Protein AF-A0A0T7SB12-F1 (afdb_monomer_lite)

pLDDT: mean 80.95, std 12.36, range [47.44, 93.0]

Structure (mmCIF, N/CA/C/O backbone):
data_AF-A0A0T7SB12-F1
#
_entry.id   AF-A0A0T7SB12-F1
#
loop_
_atom_site.group_PDB
_atom_site.id
_atom_site.type_symbol
_atom_site.label_atom_id
_atom_site.label_alt_id
_atom_site.label_comp_id
_atom_site.label_asym_id
_atom_site.label_entity_id
_atom_site.label_seq_id
_atom_site.pdbx_PDB_ins_code
_atom_site.Cartn_x
_atom_site.Cartn_y
_atom_site.Cartn_z
_atom_site.occupancy
_atom_site.B_iso_or_equiv
_atom_site.auth_seq_id
_atom_site.auth_comp_id
_atom_site.auth_asym_id
_atom_site.auth_atom_id
_atom_site.pdbx_PDB_model_num
ATOM 1 N N . MET A 1 1 ? -12.765 -7.805 -3.798 1.00 54.38 1 MET A N 1
ATOM 2 C CA . MET A 1 1 ? -11.837 -6.955 -3.013 1.00 54.38 1 MET A CA 1
ATOM 3 C C . MET A 1 1 ? -11.688 -5.637 -3.755 1.00 54.38 1 MET A C 1
ATOM 5 O O . MET A 1 1 ? -11.328 -5.717 -4.919 1.00 54.38 1 MET A O 1
ATOM 9 N N . PRO A 1 2 ? -11.991 -4.464 -3.164 1.00 60.75 2 PRO A N 1
ATOM 10 C CA . PRO A 1 2 ? -11.729 -3.198 -3.839 1.00 60.75 2 PRO A CA 1
ATOM 11 C C . PRO A 1 2 ? -10.246 -3.093 -4.177 1.00 60.75 2 PRO A C 1
ATOM 13 O O . PRO A 1 2 ? -9.397 -3.182 -3.279 1.00 60.75 2 PRO A O 1
ATOM 16 N N . SER A 1 3 ? -9.990 -2.968 -5.470 1.00 82.25 3 SER A N 1
ATOM 17 C CA . SER A 1 3 ? -8.715 -2.638 -6.074 1.00 82.25 3 SER A CA 1
ATOM 18 C C . SER A 1 3 ? -8.908 -1.340 -6.852 1.00 82.25 3 SER A C 1
ATOM 20 O O . SER A 1 3 ? -9.916 -1.147 -7.533 1.00 82.25 3 SER A O 1
ATOM 22 N N . TRP A 1 4 ? -7.960 -0.424 -6.715 1.00 88.38 4 TRP A N 1
ATOM 23 C CA . TRP A 1 4 ? -7.932 0.825 -7.461 1.00 88.38 4 TRP A CA 1
ATOM 24 C C . TRP A 1 4 ? -6.895 0.703 -8.561 1.00 88.38 4 TRP A C 1
ATOM 26 O O . TRP A 1 4 ? -5.771 0.288 -8.296 1.00 88.38 4 TRP A O 1
ATOM 36 N N . LYS A 1 5 ? -7.251 1.092 -9.784 1.00 88.31 5 LYS A N 1
ATOM 37 C CA . LYS A 1 5 ? -6.278 1.240 -10.864 1.00 88.31 5 LYS A CA 1
ATOM 38 C C . LYS A 1 5 ? -5.890 2.711 -10.968 1.00 88.31 5 LYS A C 1
ATOM 40 O O . LYS A 1 5 ? -6.674 3.515 -11.463 1.00 88.31 5 LYS A O 1
ATOM 45 N N . ILE A 1 6 ? -4.703 3.073 -10.484 1.00 87.38 6 ILE A N 1
ATOM 46 C CA . ILE A 1 6 ? -4.213 4.459 -10.474 1.00 87.38 6 ILE A CA 1
ATOM 47 C C . ILE A 1 6 ? -2.969 4.535 -11.346 1.00 87.38 6 ILE A C 1
ATOM 49 O O . ILE A 1 6 ? -1.979 3.868 -11.070 1.00 87.38 6 ILE A O 1
ATOM 53 N N . LYS A 1 7 ? -3.022 5.343 -12.413 1.00 82.38 7 LYS A N 1
ATOM 54 C CA . LYS A 1 7 ? -1.928 5.476 -13.396 1.00 82.38 7 LYS A CA 1
ATOM 55 C C . LYS A 1 7 ? -1.415 4.135 -13.951 1.00 82.38 7 LYS A C 1
ATOM 57 O O . LYS A 1 7 ? -0.243 3.985 -14.256 1.00 82.38 7 LYS A O 1
ATOM 62 N N . GLY A 1 8 ? -2.304 3.152 -14.078 1.00 85.00 8 GLY A N 1
ATOM 63 C CA . GLY A 1 8 ? -1.953 1.816 -14.562 1.00 85.00 8 GLY A CA 1
ATOM 64 C C . GLY A 1 8 ? -1.510 0.832 -13.476 1.00 85.00 8 GLY A C 1
ATOM 65 O O . GLY A 1 8 ? -1.559 -0.365 -13.738 1.00 85.00 8 GLY A O 1
ATOM 66 N N . TYR A 1 9 ? -1.194 1.296 -12.265 1.00 88.19 9 TYR A N 1
ATOM 67 C CA . TYR A 1 9 ? -0.849 0.445 -11.126 1.00 88.19 9 TYR A CA 1
ATOM 68 C C . TYR A 1 9 ? -2.097 -0.043 -10.397 1.00 88.19 9 TYR A C 1
ATOM 70 O O . TYR A 1 9 ? -3.048 0.721 -10.196 1.00 88.19 9 TYR A O 1
ATOM 78 N N . TRP A 1 10 ? -2.088 -1.305 -9.971 1.00 90.56 10 TRP A N 1
ATOM 79 C CA . TRP A 1 10 ? -3.157 -1.869 -9.153 1.00 90.56 10 TRP A CA 1
ATOM 80 C C . TRP A 1 10 ? -2.834 -1.708 -7.674 1.00 90.56 10 TRP A C 1
ATOM 82 O O . TRP A 1 10 ? -1.904 -2.324 -7.165 1.00 90.56 10 TRP A O 1
ATOM 92 N N . CYS A 1 11 ? -3.636 -0.912 -6.976 1.00 92.06 11 CYS A N 1
ATOM 93 C CA . CYS A 1 11 ? -3.531 -0.677 -5.543 1.00 92.06 11 CYS A CA 1
ATOM 94 C C . CYS A 1 11 ? -4.627 -1.454 -4.808 1.00 92.06 11 CYS A C 1
ATOM 96 O O . CYS A 1 11 ? -5.801 -1.344 -5.166 1.00 92.06 11 CYS A O 1
ATOM 98 N N . TYR A 1 12 ? -4.296 -2.223 -3.773 1.00 90.44 12 TYR A N 1
ATOM 99 C CA . TYR A 1 12 ? -5.287 -3.035 -3.065 1.00 90.44 12 TYR A CA 1
ATOM 100 C C . TYR A 1 12 ? -4.868 -3.418 -1.640 1.00 90.44 12 TYR A C 1
ATOM 102 O O . TYR A 1 12 ? -3.700 -3.367 -1.257 1.00 90.44 12 TYR A O 1
ATOM 110 N N . PHE A 1 13 ? -5.853 -3.843 -0.847 1.00 88.00 13 PHE A N 1
ATOM 111 C CA . PHE A 1 13 ? -5.656 -4.405 0.492 1.00 88.00 13 PHE A CA 1
ATOM 112 C C . PHE A 1 13 ? -5.884 -5.909 0.476 1.00 88.00 13 PHE A C 1
ATOM 114 O O . PHE A 1 13 ? -6.947 -6.349 0.026 1.00 88.00 13 PHE A O 1
ATOM 121 N N . LYS A 1 14 ? -4.940 -6.687 1.013 1.00 83.88 14 LYS A N 1
ATOM 122 C CA . LYS A 1 14 ? -5.125 -8.127 1.223 1.00 83.88 14 LYS A CA 1
ATO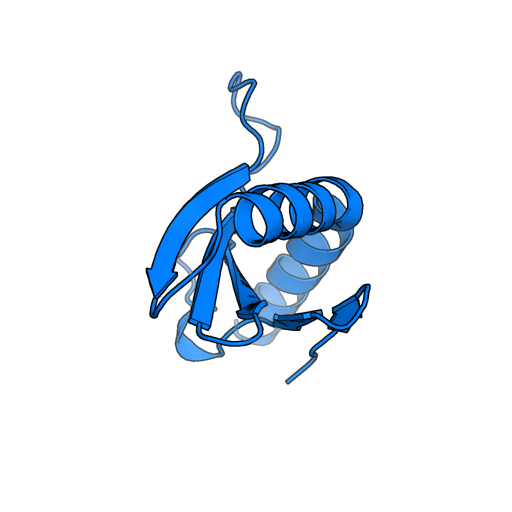M 123 C C . LYS A 1 14 ? -6.030 -8.371 2.431 1.00 83.88 14 LYS A C 1
ATOM 125 O O . LYS A 1 14 ? -5.968 -7.667 3.435 1.00 83.88 14 LYS A O 1
ATOM 130 N N . VAL A 1 15 ? -6.899 -9.377 2.332 1.00 72.19 15 VAL A N 1
ATOM 131 C CA . VAL A 1 15 ? -7.885 -9.690 3.385 1.00 72.19 15 VAL A CA 1
ATOM 132 C C . VAL A 1 15 ? -7.190 -10.096 4.688 1.00 72.19 15 VAL A C 1
ATOM 134 O O . VAL A 1 15 ? -7.557 -9.611 5.753 1.00 72.19 15 VAL A O 1
ATOM 137 N N . ASN A 1 16 ? -6.109 -10.877 4.595 1.00 71.88 16 ASN A N 1
ATOM 138 C CA . ASN A 1 16 ? -5.312 -11.335 5.745 1.00 71.88 16 ASN A CA 1
ATOM 139 C C . ASN A 1 16 ? -4.546 -10.212 6.465 1.00 71.88 16 ASN A C 1
ATOM 141 O O . ASN A 1 16 ? -3.936 -10.427 7.520 1.00 71.88 16 ASN A O 1
ATOM 145 N N . ASP A 1 17 ? -4.536 -9.017 5.887 1.00 69.81 17 ASP A N 1
ATOM 146 C CA . ASP A 1 17 ? -3.890 -7.856 6.472 1.00 69.81 17 ASP A CA 1
ATOM 147 C C . ASP A 1 17 ? -4.845 -7.003 7.304 1.00 69.81 17 ASP A C 1
ATOM 149 O O . ASP A 1 17 ? -4.400 -6.313 8.221 1.00 69.81 17 ASP A O 1
ATOM 153 N N . LEU A 1 18 ? -6.154 -7.163 7.107 1.00 66.00 18 LEU A N 1
ATOM 154 C CA . LEU A 1 18 ? -7.210 -6.494 7.864 1.00 66.00 18 LEU A CA 1
ATOM 155 C C . LEU A 1 18 ? -7.469 -7.165 9.227 1.00 66.00 18 LEU A C 1
ATOM 157 O O . LEU A 1 18 ? -8.609 -7.427 9.599 1.00 66.00 18 LEU A O 1
ATOM 161 N N . THR A 1 19 ? -6.418 -7.443 10.003 1.00 66.12 19 THR A N 1
ATOM 162 C CA . THR A 1 19 ? -6.560 -7.927 11.385 1.00 66.12 19 THR A CA 1
ATOM 163 C C . THR A 1 19 ? -6.577 -6.769 12.382 1.00 66.12 19 THR A C 1
ATOM 165 O O . THR A 1 19 ? -6.011 -5.696 12.148 1.00 66.12 19 THR A O 1
ATOM 168 N N . LYS A 1 20 ? -7.239 -6.981 13.528 1.00 59.06 20 LYS A N 1
ATOM 169 C CA . LYS A 1 20 ? -7.523 -5.949 14.544 1.00 59.06 20 LYS A CA 1
ATOM 170 C C . LYS A 1 20 ? -6.273 -5.144 14.943 1.00 59.06 20 LYS A C 1
ATOM 172 O O . LYS A 1 20 ? -6.337 -3.915 14.989 1.00 59.06 20 LYS A O 1
ATOM 177 N N . ASN A 1 21 ? -5.124 -5.816 15.064 1.00 67.00 21 ASN A N 1
ATOM 178 C CA . ASN A 1 21 ? -3.877 -5.243 15.586 1.00 67.00 21 ASN A CA 1
ATOM 179 C C . ASN A 1 21 ? -2.837 -4.848 14.520 1.00 67.00 21 ASN A C 1
ATOM 181 O O . ASN A 1 21 ? -1.788 -4.324 14.880 1.00 67.00 21 ASN A O 1
ATOM 185 N N . LYS A 1 22 ? -3.084 -5.074 13.220 1.00 71.69 22 LYS A N 1
ATOM 186 C CA . LYS A 1 22 ? -2.118 -4.687 12.176 1.00 71.69 22 LYS A CA 1
ATOM 187 C C . LYS A 1 22 ? -2.273 -3.213 11.762 1.00 71.69 22 LYS A C 1
ATOM 189 O O . LYS A 1 22 ? -3.415 -2.740 11.664 1.00 71.69 22 LYS A O 1
ATOM 194 N N . PRO A 1 23 ? -1.171 -2.490 11.479 1.00 77.62 23 PRO A N 1
ATOM 195 C CA . PRO A 1 23 ? -1.239 -1.153 10.897 1.00 77.62 23 PRO A CA 1
ATOM 196 C C . PRO A 1 23 ? -1.830 -1.190 9.482 1.00 77.62 23 PRO A C 1
ATOM 198 O O . PRO A 1 23 ? -1.825 -2.230 8.814 1.00 77.62 23 PRO A O 1
ATOM 201 N N . ALA A 1 24 ? -2.336 -0.046 9.022 1.00 84.62 24 ALA A N 1
ATOM 202 C CA . ALA A 1 24 ? -2.804 0.093 7.652 1.00 84.62 24 ALA A CA 1
ATOM 203 C C . ALA A 1 24 ? -1.632 -0.042 6.682 1.00 84.62 24 ALA A C 1
ATOM 205 O O . ALA A 1 24 ? -0.607 0.610 6.853 1.00 84.62 24 ALA A O 1
ATOM 206 N N . HIS A 1 25 ? -1.772 -0.888 5.668 1.00 88.38 25 HIS A N 1
ATOM 207 C CA . HIS A 1 25 ? -0.821 -0.933 4.565 1.00 88.38 25 HIS A CA 1
ATOM 208 C C . HIS A 1 25 ? -1.501 -1.315 3.274 1.00 88.38 25 HIS A C 1
ATOM 210 O O . HIS A 1 25 ? -2.481 -2.051 3.294 1.00 88.38 25 HIS A O 1
ATOM 216 N N . ILE A 1 26 ? -0.953 -0.831 2.167 1.00 90.06 26 ILE A N 1
ATOM 217 C CA . ILE A 1 26 ? -1.458 -1.068 0.821 1.00 90.06 26 ILE A CA 1
ATOM 218 C C . ILE A 1 26 ? -0.427 -1.816 -0.019 1.00 90.06 26 ILE A C 1
ATOM 220 O O . ILE A 1 26 ? 0.775 -1.612 0.141 1.00 90.06 26 ILE A O 1
ATOM 224 N N . HIS A 1 27 ? -0.910 -2.676 -0.910 1.00 93.00 27 HIS A N 1
ATOM 225 C CA . HIS A 1 27 ? -0.113 -3.342 -1.934 1.00 93.00 27 HIS A CA 1
ATOM 226 C C . HIS A 1 27 ? -0.296 -2.603 -3.249 1.00 93.00 27 HIS A C 1
ATOM 228 O O . HIS A 1 27 ? -1.428 -2.276 -3.610 1.00 93.00 27 HIS A O 1
ATOM 234 N N . ILE A 1 28 ? 0.800 -2.365 -3.958 1.00 92.81 28 ILE A N 1
ATOM 235 C CA . ILE A 1 28 ? 0.801 -1.813 -5.305 1.00 92.81 28 ILE A CA 1
ATOM 236 C C . ILE A 1 28 ? 1.534 -2.777 -6.223 1.00 92.81 28 ILE A C 1
ATOM 238 O O . ILE A 1 28 ? 2.715 -3.051 -6.026 1.00 92.81 28 ILE A O 1
ATOM 242 N N . GLU A 1 29 ? 0.825 -3.288 -7.220 1.00 92.06 29 GLU A N 1
ATOM 243 C CA . GLU A 1 29 ? 1.396 -4.128 -8.266 1.00 92.06 29 GLU A CA 1
ATOM 244 C C . GLU A 1 29 ? 2.042 -3.252 -9.341 1.00 92.06 29 GLU A C 1
ATOM 246 O O . GLU A 1 29 ? 1.423 -2.309 -9.845 1.00 92.06 29 GLU A O 1
ATOM 251 N N . VAL A 1 30 ? 3.293 -3.569 -9.662 1.00 89.19 30 VAL A N 1
ATOM 252 C CA . VAL A 1 30 ? 4.092 -2.935 -10.715 1.00 89.19 30 VAL A CA 1
ATOM 253 C C . VAL A 1 30 ? 4.428 -3.971 -11.790 1.00 89.19 30 VAL A C 1
ATOM 255 O O . VAL A 1 30 ? 4.135 -5.153 -11.624 1.00 89.19 30 VAL A O 1
ATOM 258 N N . ALA A 1 31 ? 5.060 -3.557 -12.891 1.00 86.12 31 ALA A N 1
ATOM 259 C CA . ALA A 1 31 ? 5.225 -4.414 -14.069 1.00 86.12 31 ALA A CA 1
ATOM 260 C C . ALA A 1 31 ? 5.933 -5.752 -13.774 1.00 86.12 31 ALA A C 1
ATOM 262 O O . ALA A 1 31 ? 5.572 -6.783 -14.335 1.00 86.12 31 ALA A O 1
ATOM 263 N N . CYS A 1 32 ? 6.922 -5.737 -12.875 1.00 86.31 32 CYS A N 1
ATOM 264 C CA . CYS A 1 32 ? 7.762 -6.893 -12.548 1.00 86.31 32 CYS A CA 1
ATOM 265 C C . CYS A 1 32 ? 7.784 -7.224 -11.043 1.00 86.31 32 CYS A C 1
ATOM 267 O O . CYS A 1 32 ? 8.720 -7.876 -10.558 1.00 86.31 32 CYS A O 1
ATOM 269 N N . GLY A 1 33 ? 6.788 -6.762 -10.280 1.00 89.94 33 GLY A N 1
ATOM 270 C CA . GLY A 1 33 ? 6.819 -6.892 -8.829 1.00 89.94 33 GLY A CA 1
ATOM 271 C C . GLY A 1 33 ? 5.630 -6.297 -8.081 1.00 89.94 33 GLY A C 1
ATOM 272 O O . GLY A 1 33 ? 4.602 -5.939 -8.643 1.00 89.94 33 GLY A O 1
ATOM 273 N N . GLU A 1 34 ? 5.794 -6.184 -6.770 1.00 92.00 34 GLU A N 1
ATOM 274 C CA . GLU A 1 34 ? 4.819 -5.603 -5.848 1.00 92.00 34 GLU A CA 1
ATOM 275 C C . GLU A 1 34 ? 5.565 -4.763 -4.813 1.00 92.00 34 GLU A C 1
ATOM 277 O O . GLU A 1 34 ? 6.599 -5.183 -4.287 1.00 92.00 34 GLU A O 1
ATOM 282 N N . ILE A 1 35 ? 5.017 -3.601 -4.476 1.00 92.38 35 ILE A N 1
ATOM 283 C CA . ILE A 1 35 ? 5.497 -2.772 -3.376 1.00 92.38 35 ILE A CA 1
ATOM 284 C C . ILE A 1 35 ? 4.398 -2.676 -2.326 1.00 92.38 35 ILE A C 1
ATOM 286 O O . ILE A 1 35 ? 3.246 -2.366 -2.620 1.00 92.38 35 ILE A O 1
ATOM 290 N N . GLU A 1 36 ? 4.761 -2.939 -1.081 1.00 92.19 36 GLU A N 1
ATOM 291 C CA . GLU A 1 36 ? 3.901 -2.778 0.079 1.00 92.19 36 GLU A CA 1
ATOM 292 C C . GLU A 1 36 ? 4.286 -1.497 0.819 1.00 92.19 36 GLU A C 1
ATOM 294 O O . GLU A 1 36 ? 5.463 -1.284 1.115 1.00 92.19 36 GLU A O 1
ATOM 299 N N . PHE A 1 37 ? 3.300 -0.683 1.185 1.00 90.31 37 PHE A N 1
ATOM 300 C CA . PHE A 1 37 ? 3.504 0.568 1.916 1.00 90.31 37 PHE A CA 1
ATOM 301 C C . PHE A 1 37 ? 2.713 0.571 3.217 1.00 90.31 37 PHE A C 1
ATOM 303 O O . PHE A 1 37 ? 1.502 0.371 3.186 1.00 90.31 37 PHE A O 1
ATOM 310 N N . TRP A 1 38 ? 3.370 0.854 4.342 1.00 88.56 38 TRP A N 1
ATOM 311 C CA . TRP A 1 38 ? 2.701 1.233 5.584 1.00 88.56 38 TRP A CA 1
ATOM 312 C C . TRP A 1 38 ? 2.116 2.643 5.459 1.00 88.56 38 TRP A C 1
ATOM 314 O O . TRP A 1 38 ? 2.773 3.555 4.958 1.00 88.56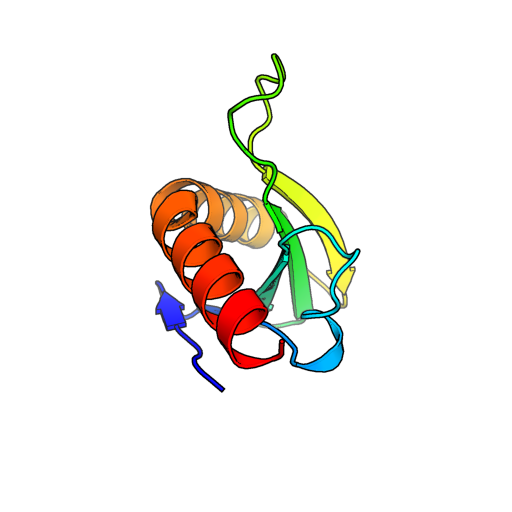 38 TRP A O 1
ATOM 324 N N . LEU A 1 39 ? 0.887 2.805 5.943 1.00 85.12 39 LEU A N 1
ATOM 325 C CA . LEU A 1 39 ? 0.167 4.069 6.040 1.00 85.12 39 LEU A CA 1
ATOM 326 C C . LEU A 1 39 ? 0.073 4.428 7.525 1.00 85.12 39 LEU A C 1
ATOM 328 O O . LEU A 1 39 ? -0.723 3.829 8.256 1.00 85.12 39 LEU A O 1
ATOM 332 N N . GLU A 1 40 ? 0.892 5.369 7.990 1.00 73.25 40 GLU A N 1
ATOM 333 C CA . GLU A 1 40 ? 0.853 5.784 9.394 1.00 73.25 40 GLU A CA 1
ATOM 334 C C . GLU A 1 40 ? -0.200 6.888 9.610 1.00 73.25 40 GLU A C 1
ATOM 336 O O . GLU A 1 40 ? -0.377 7.763 8.752 1.00 73.25 40 GLU A O 1
ATOM 341 N N . PRO A 1 41 ? -0.944 6.866 10.734 1.00 61.94 41 PRO A N 1
ATOM 342 C CA . PRO A 1 41 ? -1.820 7.970 11.099 1.00 61.94 41 PRO A CA 1
ATOM 343 C C . PRO A 1 41 ? -1.001 9.237 11.375 1.00 61.94 41 PRO A C 1
ATOM 345 O O . PRO A 1 41 ? 0.030 9.195 12.041 1.00 61.94 41 PRO A O 1
ATOM 348 N N . THR A 1 42 ? -1.500 10.375 10.899 1.00 54.78 42 THR A N 1
ATOM 349 C CA . THR A 1 42 ? -0.855 11.701 10.970 1.00 54.78 42 THR A CA 1
ATOM 350 C C . THR A 1 42 ? -0.741 12.270 12.403 1.00 54.78 42 THR A C 1
ATOM 352 O O . THR A 1 42 ? -0.182 13.341 12.597 1.00 54.78 42 THR A O 1
ATOM 355 N N . ASP A 1 43 ? -1.238 11.556 13.421 1.00 53.28 43 ASP A N 1
ATOM 356 C CA . ASP A 1 43 ? -1.227 11.972 14.837 1.00 53.28 43 ASP A CA 1
ATOM 357 C C . ASP A 1 43 ? 0.146 11.822 15.521 1.00 53.28 43 ASP A C 1
ATOM 359 O O . ASP A 1 43 ? 0.437 12.441 16.544 1.00 53.28 43 ASP A O 1
ATOM 363 N N . THR A 1 44 ? 1.035 11.008 14.956 1.00 51.31 44 THR A N 1
ATOM 364 C CA . THR A 1 44 ? 2.426 10.928 15.408 1.00 51.31 44 THR A CA 1
ATOM 365 C C . THR A 1 44 ? 3.215 12.085 14.804 1.00 51.31 44 THR A C 1
ATOM 367 O O . THR A 1 44 ? 3.148 12.301 13.602 1.00 51.31 44 THR A O 1
ATOM 370 N N . LYS A 1 45 ? 4.023 12.788 15.612 1.00 52.12 45 LYS A N 1
ATOM 371 C CA . LYS A 1 45 ? 4.973 13.871 15.247 1.00 52.12 45 LYS A CA 1
ATOM 372 C C . LYS A 1 45 ? 5.999 13.530 14.130 1.00 52.12 45 LYS A C 1
ATOM 374 O O . LYS A 1 45 ? 6.990 14.239 13.962 1.00 52.12 45 LYS A O 1
ATOM 379 N N . SER A 1 46 ? 5.806 12.436 13.403 1.00 47.44 46 SER A N 1
ATOM 380 C CA . SER A 1 46 ? 6.620 11.946 12.300 1.00 47.44 46 SER A CA 1
ATOM 381 C C . SER A 1 46 ? 6.284 12.686 11.008 1.00 47.44 46 SER A C 1
ATOM 383 O O . SER A 1 46 ? 5.139 12.727 10.572 1.00 47.44 46 SER A O 1
ATOM 385 N N . LYS A 1 47 ? 7.317 13.231 10.362 1.00 53.22 47 LYS A N 1
ATOM 386 C CA . LYS A 1 47 ? 7.233 13.846 9.028 1.00 53.22 47 LYS A CA 1
ATOM 387 C C . LYS A 1 47 ? 6.959 12.826 7.911 1.00 53.22 47 LYS A C 1
ATOM 389 O O . LYS A 1 47 ? 6.563 13.219 6.819 1.00 53.22 47 LYS A O 1
ATOM 394 N N . ASP A 1 48 ? 7.154 11.537 8.187 1.00 58.03 48 ASP A N 1
ATOM 395 C CA . ASP A 1 48 ? 7.052 10.461 7.204 1.00 58.03 48 ASP A CA 1
ATOM 396 C C . AS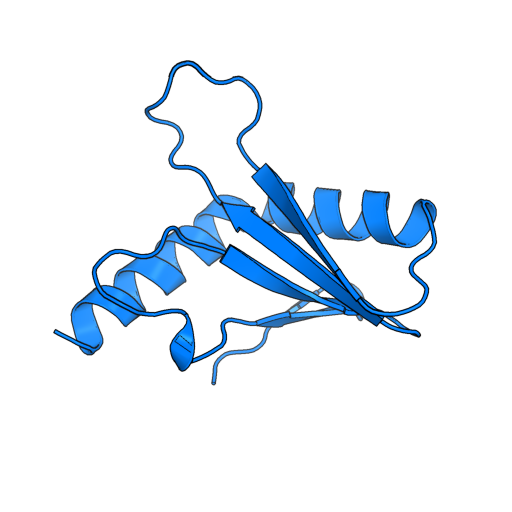P A 1 48 ? 5.745 9.689 7.356 1.00 58.03 48 ASP A C 1
ATOM 398 O O . ASP A 1 48 ? 5.640 8.672 8.033 1.00 58.03 48 ASP A O 1
ATOM 402 N N . GLU A 1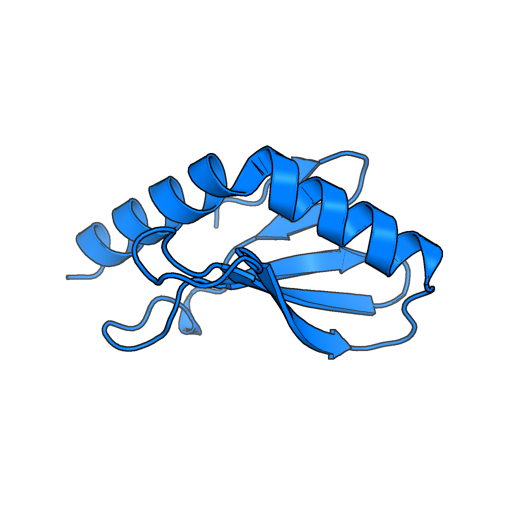 49 ? 4.728 10.209 6.682 1.00 68.94 49 GLU A N 1
ATOM 403 C CA . GLU A 1 49 ?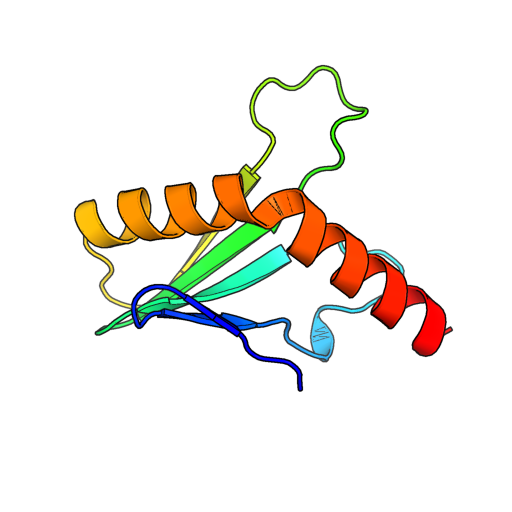 3.359 9.705 6.690 1.00 68.94 49 GLU A CA 1
ATOM 404 C C . GLU A 1 49 ? 3.175 8.316 6.050 1.00 68.94 49 GLU A C 1
ATOM 406 O O . GLU A 1 49 ? 2.155 7.659 6.290 1.00 68.94 49 GLU A O 1
ATOM 411 N N . ILE A 1 50 ? 4.129 7.890 5.217 1.00 77.56 50 ILE A N 1
ATOM 412 C CA . ILE A 1 50 ? 4.119 6.648 4.436 1.00 77.56 50 ILE A CA 1
ATOM 413 C C . ILE A 1 50 ? 5.528 6.066 4.412 1.00 77.56 50 ILE A C 1
ATOM 415 O O . ILE A 1 50 ? 6.493 6.786 4.164 1.00 77.56 50 ILE A O 1
ATOM 419 N N . ARG A 1 51 ? 5.646 4.752 4.617 1.00 83.06 51 ARG A N 1
ATOM 420 C CA . ARG A 1 51 ? 6.933 4.039 4.580 1.00 83.06 51 ARG A CA 1
ATOM 421 C C . ARG A 1 51 ? 6.813 2.775 3.743 1.00 83.06 51 ARG A C 1
ATOM 423 O O . ARG A 1 51 ? 5.817 2.062 3.846 1.00 83.06 51 ARG A O 1
ATO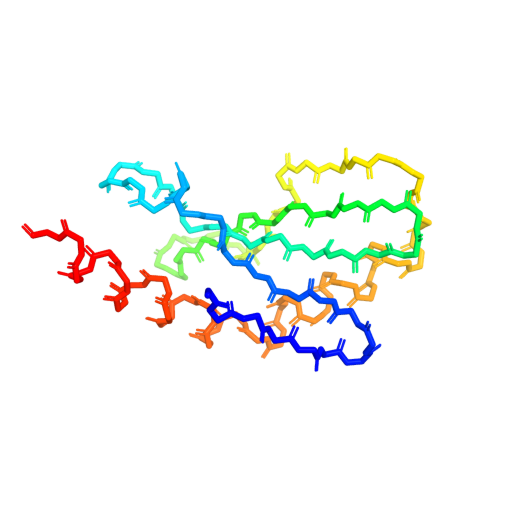M 430 N N . ILE A 1 52 ? 7.831 2.457 2.946 1.00 84.12 52 ILE A N 1
ATOM 431 C CA . ILE A 1 52 ? 7.890 1.165 2.251 1.00 84.12 52 ILE A CA 1
ATOM 432 C C . ILE A 1 52 ? 8.023 0.061 3.307 1.00 84.12 52 ILE A C 1
ATOM 434 O O . ILE A 1 52 ? 8.955 0.048 4.107 1.00 84.12 52 ILE A O 1
ATOM 438 N N . LYS A 1 53 ? 7.069 -0.867 3.312 1.00 85.44 53 LYS A N 1
ATOM 439 C CA . LYS A 1 53 ? 7.068 -2.068 4.153 1.00 85.44 53 LYS A CA 1
ATOM 440 C C . LYS A 1 53 ? 7.941 -3.152 3.538 1.00 85.44 53 LYS A C 1
ATOM 442 O O . LYS A 1 53 ? 8.730 -3.785 4.234 1.00 85.44 53 LYS A O 1
ATOM 447 N N . LYS A 1 54 ? 7.731 -3.422 2.248 1.00 87.94 54 LYS A N 1
ATOM 448 C CA . LYS A 1 54 ? 8.380 -4.522 1.534 1.00 87.94 54 LYS A CA 1
ATOM 449 C C . LYS A 1 54 ? 8.328 -4.288 0.032 1.00 87.94 54 LYS A C 1
ATOM 451 O O . LYS A 1 54 ? 7.313 -3.837 -0.480 1.00 87.94 54 LYS A O 1
ATOM 456 N N . ILE A 1 55 ? 9.388 -4.675 -0.664 1.00 89.56 55 ILE A N 1
ATOM 457 C CA . ILE A 1 55 ? 9.424 -4.766 -2.124 1.00 89.56 55 ILE A CA 1
ATOM 458 C C . ILE A 1 55 ? 9.565 -6.244 -2.488 1.00 89.56 55 ILE A C 1
ATOM 460 O O . ILE A 1 55 ? 10.334 -6.976 -1.860 1.00 89.56 55 ILE A O 1
ATOM 464 N N . LYS A 1 56 ? 8.794 -6.702 -3.471 1.00 89.00 56 LYS A N 1
ATOM 465 C CA . LYS A 1 56 ? 8.863 -8.052 -4.034 1.00 89.00 56 LYS A CA 1
ATOM 466 C C . LYS A 1 56 ? 9.096 -7.964 -5.531 1.00 89.00 56 LYS A C 1
ATOM 468 O O . LYS A 1 56 ? 8.455 -7.167 -6.206 1.00 89.00 56 LYS A O 1
ATOM 473 N N . GLY A 1 57 ? 9.944 -8.845 -6.048 1.00 88.12 57 GLY A N 1
ATOM 474 C CA . GLY A 1 57 ? 10.299 -8.844 -7.463 1.00 88.12 57 GLY A CA 1
ATOM 475 C C . GLY A 1 57 ? 11.288 -7.734 -7.806 1.00 88.12 57 GLY A C 1
ATOM 476 O O . GLY A 1 57 ? 11.983 -7.211 -6.933 1.00 88.12 57 GLY A O 1
ATOM 477 N N . ARG A 1 58 ? 11.380 -7.409 -9.096 1.00 87.12 58 ARG A N 1
ATOM 478 C CA . ARG A 1 58 ? 12.266 -6.352 -9.591 1.00 87.12 58 ARG A CA 1
ATOM 479 C C . ARG A 1 58 ? 11.445 -5.089 -9.761 1.00 87.12 58 ARG A C 1
ATOM 481 O O . ARG A 1 58 ? 10.564 -5.043 -10.609 1.00 87.12 58 ARG A O 1
ATOM 488 N N . VAL A 1 59 ? 11.750 -4.092 -8.945 1.00 87.81 59 VAL A N 1
ATOM 489 C CA . VAL A 1 59 ? 11.072 -2.800 -8.964 1.00 87.81 59 VAL A CA 1
ATOM 490 C C . VAL A 1 59 ? 12.122 -1.725 -9.171 1.00 87.81 59 VAL A C 1
ATOM 492 O O . VAL A 1 59 ? 13.041 -1.586 -8.360 1.00 87.81 59 VAL A O 1
ATOM 495 N N . SER A 1 60 ? 11.990 -0.977 -10.259 1.00 89.38 60 SER A N 1
ATOM 496 C CA . SER A 1 60 ? 12.882 0.139 -10.561 1.00 89.38 60 SER A CA 1
ATOM 497 C C . SER A 1 60 ? 12.696 1.289 -9.568 1.00 89.38 60 SER A C 1
ATOM 499 O O . SER A 1 60 ? 11.627 1.473 -8.987 1.00 89.38 60 SER A O 1
ATOM 501 N N . GLU A 1 61 ? 13.729 2.109 -9.385 1.00 89.75 61 GLU A N 1
ATOM 502 C CA . GLU A 1 61 ? 13.643 3.305 -8.537 1.00 89.75 61 GLU A CA 1
ATOM 503 C C . GLU A 1 61 ? 12.567 4.285 -9.039 1.00 89.75 61 GLU A C 1
ATOM 505 O O . GLU A 1 61 ? 11.862 4.912 -8.251 1.00 89.75 61 GLU A O 1
ATOM 510 N N . GLN A 1 62 ? 12.368 4.359 -10.359 1.00 89.62 62 GLN A N 1
ATOM 511 C CA . GLN A 1 62 ? 11.300 5.150 -10.962 1.00 89.62 62 GLN A CA 1
ATOM 512 C C . GLN A 1 62 ? 9.909 4.652 -10.543 1.00 89.62 62 GLN A C 1
ATOM 514 O O . GLN A 1 62 ? 9.076 5.463 -10.137 1.00 89.62 62 GLN A O 1
ATOM 519 N N . GLU A 1 63 ? 9.666 3.338 -10.581 1.00 89.31 63 GLU A N 1
ATOM 520 C CA . GLU A 1 63 ? 8.412 2.747 -10.098 1.00 89.31 63 GLU A CA 1
ATOM 521 C C . GLU A 1 63 ? 8.238 2.967 -8.591 1.00 89.31 63 GLU A C 1
ATOM 523 O O . GLU A 1 63 ? 7.140 3.301 -8.149 1.00 89.31 63 GLU A O 1
ATOM 528 N N . GLN A 1 64 ? 9.302 2.853 -7.789 1.00 90.00 64 GLN A N 1
ATOM 529 C CA . GLN A 1 64 ? 9.237 3.143 -6.350 1.00 90.00 64 GLN A CA 1
ATOM 530 C C . GLN A 1 64 ? 8.816 4.593 -6.093 1.00 90.00 64 GLN A C 1
ATOM 532 O O . GLN A 1 64 ? 7.857 4.835 -5.365 1.00 90.00 64 GLN A O 1
ATOM 537 N N . ASN A 1 65 ? 9.458 5.550 -6.762 1.00 90.75 65 ASN A N 1
ATOM 538 C CA . ASN A 1 65 ? 9.142 6.970 -6.631 1.00 90.75 65 ASN A CA 1
ATOM 539 C C . ASN A 1 65 ? 7.722 7.298 -7.122 1.00 90.75 65 ASN A C 1
ATOM 541 O O . ASN A 1 65 ? 7.026 8.136 -6.541 1.00 90.75 65 ASN A O 1
ATOM 545 N N . GLU A 1 66 ? 7.266 6.663 -8.203 1.00 91.38 66 GLU A N 1
ATOM 546 C CA . GLU A 1 66 ? 5.927 6.896 -8.740 1.00 91.38 66 GLU A CA 1
ATOM 547 C C . GLU A 1 66 ? 4.837 6.312 -7.839 1.00 91.38 66 GLU A C 1
ATOM 549 O O . GLU A 1 66 ? 3.871 7.004 -7.502 1.00 91.38 66 GLU A O 1
ATOM 554 N N . THR A 1 67 ? 5.009 5.068 -7.404 1.00 90.75 67 THR A N 1
ATOM 555 C CA . THR A 1 67 ? 4.076 4.405 -6.491 1.00 90.75 67 THR A CA 1
ATOM 556 C C . THR A 1 67 ? 4.044 5.094 -5.131 1.00 90.75 67 THR A C 1
ATOM 558 O O . THR A 1 67 ? 2.957 5.344 -4.617 1.00 90.75 67 THR A O 1
ATOM 561 N N . GLU A 1 68 ? 5.180 5.537 -4.591 1.00 90.75 68 GLU A N 1
ATOM 562 C CA . GLU A 1 68 ? 5.220 6.331 -3.362 1.00 90.75 68 GLU A CA 1
ATOM 563 C C . GLU A 1 68 ? 4.422 7.638 -3.510 1.00 90.75 68 GLU A C 1
ATOM 565 O O . GLU A 1 68 ? 3.619 7.983 -2.639 1.00 90.75 68 GLU A O 1
ATOM 570 N N . ARG A 1 69 ? 4.559 8.348 -4.640 1.00 90.31 69 ARG A N 1
ATOM 571 C CA . ARG A 1 69 ? 3.746 9.544 -4.935 1.00 90.31 69 ARG A CA 1
ATOM 572 C C . ARG A 1 69 ? 2.256 9.220 -5.023 1.00 90.31 69 ARG A C 1
ATOM 574 O O . ARG A 1 69 ? 1.442 10.023 -4.566 1.00 90.31 69 ARG A O 1
ATOM 581 N N . ILE A 1 70 ? 1.884 8.079 -5.607 1.00 91.00 70 ILE A N 1
ATOM 582 C CA . ILE A 1 70 ? 0.489 7.619 -5.664 1.00 91.00 70 ILE A CA 1
ATOM 583 C C . ILE A 1 70 ? -0.045 7.386 -4.251 1.00 91.00 70 ILE A C 1
ATOM 585 O O . ILE A 1 70 ? -1.133 7.872 -3.936 1.00 91.00 70 ILE A O 1
ATOM 589 N N . VAL A 1 71 ? 0.720 6.705 -3.393 1.00 89.50 71 VAL A N 1
ATOM 590 C CA . VAL A 1 71 ? 0.327 6.448 -2.003 1.00 89.50 71 VAL A CA 1
ATOM 591 C C . VAL A 1 71 ? 0.196 7.745 -1.220 1.00 89.50 71 VAL A C 1
ATOM 593 O O . VAL A 1 71 ? -0.820 7.934 -0.562 1.00 89.50 71 VAL A O 1
ATOM 596 N N . LYS A 1 72 ? 1.151 8.673 -1.358 1.00 88.44 72 LYS A N 1
ATOM 597 C CA . LYS A 1 72 ? 1.106 9.997 -0.710 1.00 88.44 72 LYS A CA 1
ATOM 598 C C . LYS A 1 72 ? -0.136 10.783 -1.107 1.00 88.44 72 LYS A C 1
ATOM 600 O O . LYS A 1 72 ? -0.857 11.257 -0.240 1.00 88.44 72 LYS A O 1
ATOM 605 N N . LYS A 1 73 ? -0.443 10.854 -2.403 1.00 89.75 73 LYS A N 1
ATOM 606 C CA . LYS A 1 73 ? -1.611 11.599 -2.901 1.00 89.75 73 LYS A CA 1
ATOM 607 C C . LYS A 1 73 ? -2.958 10.982 -2.523 1.00 89.75 73 LYS A C 1
ATOM 609 O O . LYS A 1 73 ? -3.937 11.708 -2.437 1.00 89.75 73 LYS A O 1
ATOM 614 N N . ASN A 1 74 ? -3.020 9.663 -2.339 1.00 89.19 74 ASN A N 1
ATOM 615 C CA . ASN A 1 74 ? -4.265 8.935 -2.069 1.00 89.19 74 ASN A CA 1
ATOM 616 C C . ASN A 1 74 ? -4.320 8.372 -0.638 1.00 89.19 74 ASN A C 1
ATOM 618 O O . ASN A 1 74 ? -5.132 7.492 -0.348 1.00 89.19 74 ASN A O 1
ATOM 622 N N . LYS A 1 75 ? -3.462 8.862 0.264 1.00 85.69 75 LYS A N 1
ATOM 623 C CA . LYS A 1 75 ? -3.319 8.346 1.630 1.00 85.69 75 LYS A CA 1
ATOM 624 C C . LYS A 1 75 ? -4.651 8.335 2.378 1.00 85.69 75 LYS A C 1
ATOM 626 O O . LYS A 1 75 ? -5.023 7.304 2.938 1.00 85.69 75 LYS A O 1
ATOM 631 N N . ASP A 1 76 ? -5.379 9.448 2.354 1.00 84.69 76 ASP A N 1
ATOM 632 C CA . ASP A 1 76 ? -6.653 9.589 3.067 1.00 84.69 76 ASP A CA 1
ATOM 633 C C . ASP A 1 76 ? -7.719 8.622 2.555 1.00 84.69 76 ASP A C 1
ATOM 635 O O . ASP A 1 76 ? -8.441 8.013 3.349 1.00 84.69 76 ASP A O 1
ATOM 639 N N . LEU A 1 77 ? -7.772 8.414 1.236 1.00 87.81 77 LEU A N 1
ATOM 640 C CA . LEU A 1 77 ? -8.651 7.429 0.608 1.00 87.81 77 LEU A CA 1
ATOM 641 C C . LEU A 1 77 ? -8.340 6.022 1.135 1.00 87.81 77 LEU A C 1
ATOM 643 O O . LEU A 1 77 ? -9.235 5.300 1.578 1.00 87.81 77 LEU A O 1
ATOM 647 N N . PHE A 1 78 ? -7.061 5.646 1.135 1.00 88.50 78 PHE A N 1
ATOM 648 C CA . PHE A 1 78 ? -6.612 4.332 1.582 1.00 88.50 78 PHE A CA 1
ATOM 649 C C . PHE A 1 78 ? -6.848 4.114 3.082 1.00 88.50 78 PHE A C 1
ATOM 651 O O . PHE A 1 78 ? -7.359 3.065 3.477 1.00 88.50 78 PHE A O 1
ATOM 658 N N . LEU A 1 79 ? -6.548 5.105 3.923 1.00 86.62 79 LEU A N 1
ATOM 659 C CA . LEU A 1 79 ? -6.800 5.036 5.363 1.00 86.62 79 LEU A CA 1
ATOM 660 C C . LEU A 1 79 ? -8.293 4.950 5.690 1.00 86.62 79 LEU A C 1
ATOM 662 O O . LEU A 1 79 ? -8.683 4.172 6.565 1.00 86.62 79 LEU A O 1
ATOM 666 N N . THR A 1 80 ? -9.129 5.722 4.996 1.00 87.00 80 THR A N 1
ATOM 667 C CA . THR A 1 80 ? -10.587 5.698 5.179 1.00 87.00 80 THR A CA 1
ATOM 668 C C . THR A 1 80 ? -11.141 4.320 4.851 1.00 87.00 80 THR A C 1
ATOM 670 O O . THR A 1 80 ? -11.864 3.730 5.658 1.00 87.00 80 THR A O 1
ATOM 673 N N . GLU A 1 81 ? -10.735 3.755 3.715 1.00 87.44 81 GLU A N 1
ATOM 674 C CA . GLU A 1 81 ? -11.230 2.449 3.298 1.00 87.44 81 GLU A CA 1
ATOM 675 C C . GLU A 1 81 ? -10.695 1.313 4.184 1.00 87.44 81 GLU A C 1
ATOM 677 O O . GLU A 1 81 ? -11.420 0.367 4.500 1.00 87.44 81 GLU A O 1
ATOM 682 N N . TRP A 1 82 ? -9.457 1.429 4.671 1.00 85.88 82 TRP A N 1
ATOM 683 C CA . TRP A 1 82 ? -8.904 0.514 5.668 1.00 85.88 82 TRP A CA 1
ATOM 684 C C . TRP A 1 82 ? -9.714 0.518 6.970 1.00 85.88 82 TRP A C 1
ATOM 686 O O . TRP A 1 82 ? -10.090 -0.545 7.474 1.00 85.88 82 TRP A O 1
ATOM 696 N N . LYS A 1 83 ? -10.025 1.709 7.506 1.00 83.81 83 LYS A N 1
ATOM 697 C CA . LYS A 1 83 ? -10.852 1.869 8.714 1.00 83.81 83 LYS A CA 1
ATOM 698 C C . LYS A 1 83 ? -12.243 1.273 8.509 1.00 83.81 83 LYS A C 1
ATOM 700 O O . LYS A 1 83 ? -12.687 0.486 9.340 1.00 83.81 83 LYS A O 1
ATOM 705 N N . LYS A 1 84 ? -12.893 1.581 7.382 1.00 85.12 84 LYS A N 1
ATOM 706 C CA . LYS A 1 84 ? -14.218 1.050 7.030 1.00 85.12 84 LYS A CA 1
ATOM 707 C C . LYS A 1 84 ? -14.237 -0.477 7.048 1.00 85.12 84 LYS A C 1
ATOM 709 O O . LYS A 1 84 ? -15.120 -1.073 7.660 1.00 85.12 84 LYS A O 1
ATOM 714 N N . ARG A 1 85 ? -13.235 -1.119 6.440 1.00 79.25 85 ARG A N 1
ATOM 715 C CA . ARG A 1 85 ? -13.133 -2.585 6.429 1.00 79.25 85 ARG A CA 1
ATOM 716 C C . ARG A 1 85 ? -12.842 -3.172 7.807 1.00 79.25 85 ARG A C 1
ATOM 718 O O . ARG A 1 85 ? -13.452 -4.174 8.160 1.00 79.25 85 ARG A O 1
ATOM 725 N N . LYS A 1 86 ? -11.966 -2.551 8.605 1.00 77.62 86 LYS A N 1
ATOM 726 C CA . LYS A 1 86 ? -11.734 -2.985 9.994 1.00 77.62 86 LYS A CA 1
ATOM 727 C C . LYS A 1 86 ? -13.017 -2.971 10.827 1.00 77.62 86 LYS A C 1
ATOM 729 O O . LYS A 1 86 ? -13.198 -3.862 11.649 1.00 77.62 86 LYS A O 1
ATOM 734 N N . THR A 1 87 ? -13.893 -1.990 10.614 1.00 77.12 87 THR A N 1
ATOM 735 C CA . THR A 1 87 ? -15.191 -1.915 11.298 1.00 77.12 87 THR A CA 1
ATOM 736 C C . THR A 1 87 ? -16.158 -3.005 10.832 1.00 77.12 87 THR A C 1
ATOM 738 O O . THR A 1 87 ? -16.893 -3.525 11.655 1.00 77.12 87 THR A O 1
ATOM 741 N N . GLN A 1 88 ? -16.137 -3.386 9.550 1.00 70.50 88 GLN A N 1
ATOM 742 C CA . GLN A 1 88 ? -17.008 -4.440 9.000 1.00 70.50 88 GLN A CA 1
ATOM 743 C C . GLN A 1 88 ? -16.589 -5.871 9.374 1.00 70.50 88 GLN A C 1
ATOM 745 O O . GLN A 1 88 ? -17.404 -6.780 9.288 1.00 70.50 88 GLN A O 1
ATOM 750 N N . ILE A 1 89 ? -15.323 -6.086 9.742 1.00 65.94 89 ILE A N 1
ATOM 751 C CA . ILE A 1 89 ? -14.797 -7.400 10.167 1.00 65.94 89 ILE A CA 1
ATOM 752 C C . ILE A 1 89 ? -15.041 -7.650 11.671 1.00 65.94 89 ILE A C 1
ATOM 754 O O . ILE A 1 89 ? -14.821 -8.757 12.158 1.00 65.94 89 ILE A O 1
ATOM 758 N N . LYS A 1 90 ? -15.448 -6.619 12.417 1.00 52.25 90 LYS A N 1
ATOM 759 C CA . LYS A 1 90 ? -15.646 -6.658 13.868 1.00 52.25 90 LYS A CA 1
ATOM 760 C C . LYS A 1 90 ? -17.027 -7.193 14.228 1.00 52.25 90 LYS A C 1
ATOM 762 O O . LYS A 1 90 ? -17.082 -7.881 15.269 1.00 52.25 90 LYS A O 1
#

Foldseek 3Di:
DDWDQDPNKTKDDDPVQLDPPHAQKIWIDDPFWIWIKGQADPPDPDPDRIDTPDIGGDDDPVNVVVVVVVCVVCSVVSVVVSVVVNVVVD

Sequence (90 aa):
MPSWKIKGYWCYFKVNDLTKNKPAHIHIEVACGEIEFWLEPTDTKSKDEIRIKKIKGRVSEQEQNETERIVKKNKDLFLTEWKKRKTQIK

Radius of gyration: 12.74 Å; chains: 1; bounding box: 31×25×30 Å

Secondary structure (DSSP, 8-state):
--EEEETTEEEE--GGG--TTSPEEEEEEETTEEEEEEE--TTSS-S-SEEEEEEEE---HHHHHHHHHHHHHTHHHHHHHHHHHHHHT-